Protein 1QDD (pdb70)

Sequence (144 aa):
QEAQTELPQARISCPEGTNAYRSYCYYFNEDRETWVDADLYCQNMNSGNLVSVLTQAEGAFVASLIKESGTDDFNVWIGLHDPKKNRAWHWSSGSLVSYKSWGIGAPSSVNPGYCVSLTSSTGFQKWKDVPCEDKFSFVCKFKN

Radius of gyration: 15.86 Å; Cα contacts (8 Å, |Δi|>4): 269; chains: 1; bounding box: 55×28×42 Å

CATH classification: 3.10.100.10

Organism: Homo sapiens (NCBI:txid9606)

Foldseek 3Di:
DPDPDDDDPPQVDDDPQWDDDDQKIKHWFFWWAFQVVQQVVLCVPQRWGFADQQDLVSLVVVLVRVVVVVDPDFKAFGQWFAVVPPPDIDGPVRDDRNDAAADPCPPPPPDGAGGKIFGVVVSSRHIYGHHRRGIGIGMIMHGD

GO terms:
  GO:0008083 growth factor activity (F, IDA)
  GO:0008284 positive regulation of cell population proliferation (P, TAS)
  GO:0005515 protein binding (F, IPI)
  GO:0140678 molecular function inhibitor activity (F, IDA)
  GO:0070062 extracellular exosome (C, HDA)

InterPro domains:
  IPR001304 C-type lectin-like [PF00059] (54-164)
  IPR001304 C-type lectin-like [PS50041] (43-163)
  IPR001304 C-type lectin-like [SM00034] (36-163)
  IPR016186 C-type lectin-like/link domain superfamily [G3DSA:3.10.100.10] (23-166)
  IPR016187 C-type lectin fold [SSF56436] (27-164)
  IPR018378 C-type lectin, conserved site [PS00615] (137-162)
  IPR050111 C-type lectin and snaclec domain-containing protein [PTHR22803] (31-165)

Secondary structure (DSSP, 8-state):
-----PPPGGGTSPPTT-EEETTEEEEEEEEEE-HHHHHHHHHHTTS-EE----SHHHHHHHHHHHHHTT---SEEEEEEE-TTSSS--EETT--------B-TT-S-SSS--SEEEEEGGGTT-SEEEE-TTS-EEEEEEEE-

B-factor: mean 17.51, std 10.34, range [6.68, 67.88]

Structure (mmCIF, N/CA/C/O backbone):
data_1QDD
#
_entry.id   1QDD
#
_cell.length_a   48.0
_cell.length_b   48.0
_cell.length_c   111.0
_cell.angle_alpha   90.0
_cell.angle_beta   90.0
_cell.angle_gamma   120.0
#
_symmetry.space_group_name_H-M   'P 65'
#
loop_
_entity.id
_entity.type
_entity.pdbx_description
1 polymer LITHOSTATHINE
2 branched 'beta-D-galactopyranose-(1-3)-[N-acetyl-alpha-neuraminic acid-(2-6)]2-acetamido-2-deoxy-alpha-D-glucopyranose'
3 water water
#
loop_
_atom_site.group_PDB
_atom_site.id
_atom_site.type_symbol
_atom_site.label_atom_id
_atom_site.label_alt_id
_atom_site.label_comp_id
_atom_site.label_asym_id
_atom_site.label_entity_id
_atom_site.label_seq_id
_atom_site.pdbx_PDB_ins_code
_atom_site.Cartn_x
_atom_site.Cartn_y
_atom_site.Cartn_z
_atom_site.occupancy
_atom_site.B_iso_or_equiv
_atom_site.auth_seq_id
_atom_site.auth_comp_id
_atom_site.auth_asym_id
_atom_site.auth_atom_id
_atom_site.pdbx_PDB_model_num
ATOM 1 N N . GLN A 1 1 ? 58.855 10.385 39.412 1.00 49.65 1 GLN A N 1
ATOM 2 C CA . GLN A 1 1 ? 59.612 9.111 39.575 1.00 48.97 1 GLN A CA 1
ATOM 3 C C . GLN A 1 1 ? 60.941 9.337 40.283 1.00 49.15 1 GLN A C 1
ATOM 4 O O . GLN A 1 1 ? 61.979 8.776 39.941 1.00 49.83 1 GLN A O 1
ATOM 10 N N . GLU A 1 2 ? 60.873 10.187 41.303 1.00 49.13 2 GLU A N 1
ATOM 11 C CA . GLU A 1 2 ? 62.031 10.557 42.099 1.00 48.17 2 GLU A CA 1
ATOM 12 C C . GLU A 1 2 ? 62.060 9.882 43.461 1.00 46.87 2 GLU A C 1
ATOM 13 O O . GLU A 1 2 ? 62.851 8.942 43.607 1.00 47.86 2 GLU A O 1
ATOM 15 N N . ALA A 1 3 ? 61.260 10.325 44.427 1.00 44.89 3 ALA A N 1
ATOM 16 C CA . ALA A 1 3 ? 61.315 9.670 45.736 1.00 41.54 3 ALA A CA 1
ATOM 17 C C . ALA A 1 3 ? 60.235 8.610 45.898 1.00 38.29 3 ALA A C 1
ATOM 18 O O . ALA A 1 3 ? 59.166 8.881 46.445 1.00 39.21 3 ALA A O 1
ATOM 20 N N . GLN A 1 4 ? 60.550 7.385 45.469 1.00 33.45 4 GLN A N 1
ATOM 21 C CA . GLN A 1 4 ? 59.607 6.272 45.639 1.00 28.47 4 GLN A CA 1
ATOM 22 C C . GLN A 1 4 ? 60.004 5.484 46.881 1.00 24.88 4 GLN A C 1
ATOM 23 O O . GLN A 1 4 ? 60.773 4.520 46.830 1.00 22.75 4 GLN A O 1
ATOM 25 N N . THR A 1 5 ? 59.558 5.948 48.045 1.00 21.20 5 THR A N 1
ATOM 26 C CA . THR A 1 5 ? 59.930 5.350 49.326 1.00 19.72 5 THR A CA 1
ATOM 27 C C . THR A 1 5 ? 58.727 5.153 50.241 1.00 19.94 5 THR A C 1
ATOM 28 O O . THR A 1 5 ? 57.619 5.584 49.891 1.00 20.71 5 THR A O 1
ATOM 32 N N . GLU A 1 6 ? 58.918 4.523 51.392 1.00 20.89 6 GLU A N 1
ATOM 33 C CA . GLU A 1 6 ? 57.837 4.245 52.334 1.00 23.09 6 GLU A CA 1
ATOM 34 C C . GLU A 1 6 ? 57.388 5.468 53.122 1.00 24.87 6 GLU A C 1
ATOM 35 O O . GLU A 1 6 ? 58.153 6.418 53.294 1.00 24.32 6 GLU A O 1
ATOM 41 N N . LEU A 1 7 ? 56.150 5.465 53.607 1.00 27.03 7 LEU A N 1
ATOM 42 C CA . LEU A 1 7 ? 55.596 6.557 54.398 1.00 29.88 7 LEU A CA 1
ATOM 43 C C . LEU A 1 7 ? 56.392 6.753 55.688 1.00 31.38 7 LEU A C 1
ATOM 44 O O . LEU A 1 7 ? 56.717 5.769 56.353 1.00 31.97 7 LEU A O 1
ATOM 49 N N . PRO A 1 8 ? 56.601 7.991 56.104 1.00 33.04 8 PRO A N 1
ATOM 50 C CA . PRO A 1 8 ? 57.210 8.269 57.399 1.00 34.13 8 PRO A CA 1
ATOM 51 C C . PRO A 1 8 ? 56.175 8.123 58.500 1.00 34.99 8 PRO A C 1
ATOM 52 O O . PRO A 1 8 ? 54.968 8.172 58.228 1.00 34.86 8 PRO A O 1
ATOM 56 N N . GLN A 1 9 ? 56.587 8.000 59.752 1.00 35.89 9 GLN A N 1
ATOM 57 C CA . GLN A 1 9 ? 55.697 7.834 60.889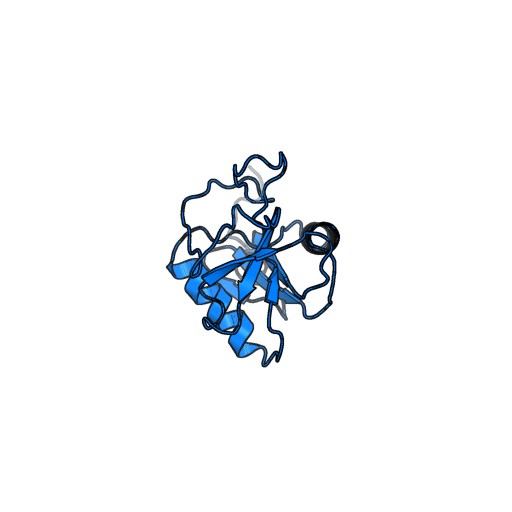 1.00 36.79 9 GLN A CA 1
ATOM 58 C C . GLN A 1 9 ? 54.639 8.908 61.065 1.00 37.65 9 GLN A C 1
ATOM 59 O O . GLN A 1 9 ? 53.566 8.622 61.614 1.00 37.61 9 GLN A O 1
ATOM 61 N N . ALA A 1 10 ? 54.853 10.126 60.587 1.00 38.14 10 ALA A N 1
ATOM 62 C CA . ALA A 1 10 ? 53.898 11.215 60.666 1.00 39.01 10 ALA A CA 1
ATOM 63 C C . ALA A 1 10 ? 52.646 10.998 59.825 1.00 39.57 10 ALA A C 1
ATOM 64 O O . ALA A 1 10 ? 51.626 11.656 60.059 1.00 39.64 10 ALA A O 1
ATOM 66 N N . ARG A 1 11 ? 52.684 10.101 58.850 1.00 39.83 11 ARG A N 1
ATOM 67 C CA . ARG A 1 11 ? 51.552 9.799 57.994 1.00 39.93 11 ARG A CA 1
ATOM 68 C C . ARG A 1 11 ? 50.807 8.541 58.429 1.00 40.14 11 ARG A C 1
ATOM 69 O O . ARG A 1 11 ? 49.825 8.154 57.793 1.00 40.40 11 ARG A O 1
ATOM 71 N N . ILE A 1 12 ? 51.269 7.907 59.502 1.00 39.56 12 ILE A N 1
ATOM 72 C CA . ILE A 1 12 ? 50.636 6.701 60.017 1.00 38.55 12 ILE A CA 1
ATOM 73 C C . ILE A 1 12 ? 50.173 6.880 61.461 1.00 37.34 12 ILE A C 1
ATOM 74 O O . ILE A 1 12 ? 49.317 6.136 61.935 1.00 37.95 12 ILE A O 1
ATOM 76 N N . SER A 1 13 ? 50.769 7.833 62.164 1.00 35.26 13 SER A N 1
ATOM 77 C CA . SER A 1 13 ? 50.426 8.127 63.548 1.00 32.66 13 SER A CA 1
ATOM 78 C C . SER A 1 13 ? 49.760 9.494 63.665 1.00 29.87 13 SER A C 1
ATOM 79 O O . SER A 1 13 ? 50.154 10.431 62.971 1.00 29.92 13 SER A O 1
ATOM 82 N N . CYS A 1 14 ? 48.815 9.633 64.581 1.00 25.22 14 CYS A N 1
ATOM 83 C CA . CYS A 1 14 ? 48.133 10.905 64.804 1.00 22.45 14 CYS A CA 1
ATOM 84 C C . CYS A 1 14 ? 48.865 11.718 65.868 1.00 23.07 14 CYS A C 1
ATOM 85 O O . CYS A 1 14 ? 49.419 11.150 66.815 1.00 22.74 14 CYS A O 1
ATOM 88 N N . PRO A 1 15 ? 48.808 13.039 65.776 1.00 23.28 15 PRO A N 1
ATOM 89 C CA . PRO A 1 15 ? 49.483 13.906 66.731 1.00 23.65 15 PRO A CA 1
ATOM 90 C C . PRO A 1 15 ? 48.947 13.867 68.150 1.00 23.83 15 PRO A C 1
ATOM 91 O O . PRO A 1 15 ? 47.805 13.467 68.397 1.00 22.32 15 PRO A O 1
ATOM 95 N N . GLU A 1 16 ? 49.750 14.325 69.119 1.00 22.42 16 GLU A N 1
ATOM 96 C CA . GLU A 1 16 ? 49.346 14.409 70.516 1.00 22.26 16 GLU A CA 1
ATOM 97 C C . GLU A 1 16 ? 47.987 15.088 70.649 1.00 21.01 16 GLU A C 1
ATOM 98 O O . GLU A 1 16 ? 47.748 16.138 70.061 1.00 21.74 16 GLU A O 1
ATOM 104 N N . GLY A 1 17 ? 47.100 14.499 71.442 1.00 20.15 17 GLY A N 1
ATOM 105 C CA . GLY A 1 17 ? 45.773 15.034 71.666 1.00 19.21 17 GLY A CA 1
ATOM 106 C C . GLY A 1 17 ? 44.720 14.513 70.702 1.00 18.06 17 GLY A C 1
ATOM 107 O O . GLY A 1 17 ? 43.541 14.818 70.841 1.00 19.82 17 GLY A O 1
ATOM 108 N N . THR A 1 18 ? 45.146 13.764 69.684 1.00 16.72 18 THR A N 1
ATOM 109 C CA . THR A 1 18 ? 44.225 13.199 68.692 1.00 15.04 18 THR A CA 1
ATOM 110 C C . THR A 1 18 ? 44.386 11.685 68.664 1.00 15.41 18 THR A C 1
ATOM 111 O O . THR A 1 18 ? 45.405 11.131 69.095 1.00 17.93 18 THR A O 1
ATOM 115 N N . ASN A 1 19 ? 43.339 10.976 68.256 1.00 15.19 19 ASN A N 1
ATOM 116 C CA . ASN A 1 19 ? 43.305 9.519 68.281 1.00 15.55 19 ASN A CA 1
ATOM 117 C C . ASN A 1 19 ? 42.994 8.922 66.915 1.00 14.14 19 ASN A C 1
ATOM 118 O O . ASN A 1 19 ? 42.103 9.389 66.199 1.00 13.07 19 ASN A O 1
ATOM 123 N N . ALA A 1 20 ? 43.682 7.827 66.592 1.00 14.30 20 ALA A N 1
ATOM 124 C CA . ALA A 1 20 ? 43.516 7.141 65.320 1.00 14.45 20 ALA A CA 1
ATOM 125 C C . ALA A 1 20 ? 42.382 6.127 65.291 1.00 14.87 20 ALA A C 1
ATOM 126 O O . ALA A 1 20 ? 42.229 5.342 66.221 1.00 15.27 20 ALA A O 1
ATOM 128 N N . TYR A 1 21 ? 41.680 6.061 64.164 1.00 14.52 21 TYR A N 1
ATOM 129 C CA . TYR A 1 21 ? 40.735 5.005 63.850 1.00 15.28 21 TYR A CA 1
ATOM 130 C C . TYR A 1 21 ? 40.653 4.904 62.326 1.00 15.07 21 TYR A C 1
ATOM 131 O O . TYR A 1 21 ? 40.342 5.866 61.632 1.00 13.45 21 TYR A O 1
ATOM 140 N N . ARG A 1 22 ? 41.054 3.755 61.784 1.00 18.14 22 ARG A N 1
ATOM 141 C CA . ARG A 1 22 ? 40.957 3.474 60.362 1.00 20.80 22 ARG A CA 1
ATOM 142 C C . ARG A 1 22 ? 41.384 4.593 59.430 1.00 20.30 22 ARG A C 1
ATOM 143 O O . ARG A 1 22 ? 40.593 5.100 58.623 1.00 20.51 22 ARG A O 1
ATOM 151 N N . SER A 1 23 ? 42.632 5.013 59.489 1.00 20.33 23 SER A N 1
ATOM 152 C CA . SER A 1 23 ? 43.232 5.991 58.596 1.00 20.18 23 SER A CA 1
ATOM 153 C C . SER A 1 23 ? 42.873 7.447 58.824 1.00 18.16 23 SER A C 1
ATOM 154 O O . SER A 1 23 ? 43.387 8.332 58.131 1.00 18.97 23 SER A O 1
ATOM 157 N N . TYR A 1 24 ? 42.041 7.769 59.814 1.00 14.91 24 TYR A N 1
ATOM 158 C CA . TYR A 1 24 ? 41.683 9.141 60.152 1.00 12.78 24 TYR A CA 1
ATOM 159 C C . TYR A 1 24 ? 42.069 9.407 61.606 1.00 11.59 24 TYR A C 1
ATOM 160 O O . TYR A 1 24 ? 42.294 8.490 62.407 1.00 11.96 24 TYR A O 1
ATOM 169 N N . CYS A 1 25 ? 42.179 10.687 61.952 1.00 10.59 25 CYS A N 1
ATOM 170 C CA . CYS A 1 25 ? 42.468 11.165 63.306 1.00 10.62 25 CYS A CA 1
ATOM 171 C C . CYS A 1 25 ? 41.258 11.955 63.814 1.00 9.70 25 CYS A C 1
ATOM 172 O O . CYS A 1 25 ? 40.607 12.659 63.046 1.00 11.06 25 CYS A O 1
ATOM 175 N N . TYR A 1 26 ? 40.962 11.770 65.100 1.00 9.24 26 TYR A N 1
ATOM 176 C CA . TYR A 1 26 ? 39.779 12.359 65.722 1.00 9.10 26 TYR A CA 1
ATOM 177 C C . TYR A 1 26 ? 40.083 13.060 67.039 1.00 8.85 26 TYR A C 1
ATOM 178 O O . TYR A 1 26 ? 40.980 12.594 67.759 1.00 10.34 26 TYR A O 1
ATOM 187 N N . TYR A 1 27 ? 39.312 14.077 67.409 1.00 9.12 27 TYR A N 1
ATOM 188 C CA . TYR A 1 27 ? 39.478 14.677 68.734 1.00 9.13 27 TYR A CA 1
ATOM 189 C C . TYR A 1 27 ? 38.193 15.367 69.173 1.00 9.24 27 TYR A C 1
ATOM 190 O O . TYR A 1 27 ? 37.412 15.867 68.366 1.00 9.67 27 TYR A O 1
ATOM 199 N N . PHE A 1 28 ? 37.967 15.398 70.484 1.00 8.72 28 PHE A N 1
ATOM 200 C CA . PHE A 1 28 ? 36.852 16.061 71.138 1.00 9.00 28 PHE A CA 1
ATOM 201 C C . PHE A 1 28 ? 37.314 17.429 71.648 1.00 9.02 28 PHE A C 1
ATOM 202 O O . PHE A 1 28 ? 38.375 17.523 72.303 1.00 11.93 28 PHE A O 1
ATOM 210 N N . ASN A 1 29 ? 36.648 18.507 71.320 1.00 8.16 29 ASN A N 1
ATOM 211 C CA . ASN A 1 29 ? 36.949 19.871 71.760 1.00 8.29 29 ASN A CA 1
ATOM 212 C C . ASN A 1 29 ? 35.810 20.356 72.655 1.00 8.64 29 ASN A C 1
ATOM 213 O O . ASN A 1 29 ? 34.658 20.438 72.205 1.00 9.29 29 ASN A O 1
ATOM 218 N N . GLU A 1 30 ? 36.092 20.690 73.915 1.00 9.33 30 GLU A N 1
ATOM 219 C CA . GLU A 1 30 ? 35.084 21.133 74.876 1.00 11.62 30 GLU A CA 1
ATOM 220 C C . GLU A 1 30 ? 34.673 22.580 74.751 1.00 12.71 30 GLU A C 1
ATOM 221 O O . GLU A 1 30 ? 33.801 23.065 75.515 1.00 16.02 30 GLU A O 1
ATOM 227 N N . ASP A 1 31 ? 35.122 23.326 73.771 1.00 12.85 31 ASP A N 1
ATOM 228 C CA . ASP A 1 31 ? 34.684 24.680 73.472 1.00 13.62 31 ASP A CA 1
ATOM 229 C C . ASP A 1 31 ? 33.246 24.693 72.965 1.00 14.69 31 ASP A C 1
ATOM 230 O O . ASP A 1 31 ? 32.929 23.895 72.063 1.00 16.82 31 ASP A O 1
ATOM 235 N N . ARG A 1 32 ? 32.425 25.606 73.445 1.00 13.03 32 ARG A N 1
ATOM 236 C CA . ARG A 1 32 ? 31.023 25.712 73.044 1.00 13.81 32 ARG A CA 1
ATOM 237 C C . ARG A 1 32 ? 30.860 26.725 71.935 1.00 12.93 32 ARG A C 1
ATOM 238 O O . ARG A 1 32 ? 31.118 27.922 72.084 1.00 14.05 32 ARG A O 1
ATOM 246 N N . GLU A 1 33 ? 30.553 26.246 70.733 1.00 10.74 33 GLU A N 1
ATOM 247 C CA . GLU A 1 33 ? 30.440 27.023 69.517 1.00 10.32 33 GLU A CA 1
ATOM 248 C C . GLU A 1 33 ? 29.168 26.643 68.750 1.00 10.12 33 GLU A C 1
ATOM 249 O O . GLU A 1 33 ? 28.655 25.535 68.949 1.00 10.36 33 GLU A O 1
ATOM 255 N N . THR A 1 34 ? 28.693 27.535 67.894 1.00 9.73 34 THR A N 1
ATOM 256 C CA . THR A 1 34 ? 27.595 27.188 66.997 1.00 10.27 34 THR A CA 1
ATOM 257 C C . THR A 1 34 ? 28.029 26.085 66.027 1.00 9.99 34 THR A C 1
ATOM 258 O O . THR A 1 34 ? 29.230 25.870 65.833 1.00 9.86 34 THR A O 1
ATOM 262 N N . TRP A 1 35 ? 27.081 25.422 65.364 1.00 9.35 35 TRP A N 1
ATOM 263 C CA . TRP A 1 35 ? 27.435 24.345 64.442 1.00 9.71 35 TRP A CA 1
ATOM 264 C C . TRP A 1 35 ? 28.375 24.811 63.339 1.00 9.54 35 TRP A C 1
ATOM 265 O O . TRP A 1 35 ? 29.399 24.175 63.061 1.00 9.24 35 TRP A O 1
ATOM 276 N N . VAL A 1 36 ? 28.072 25.963 6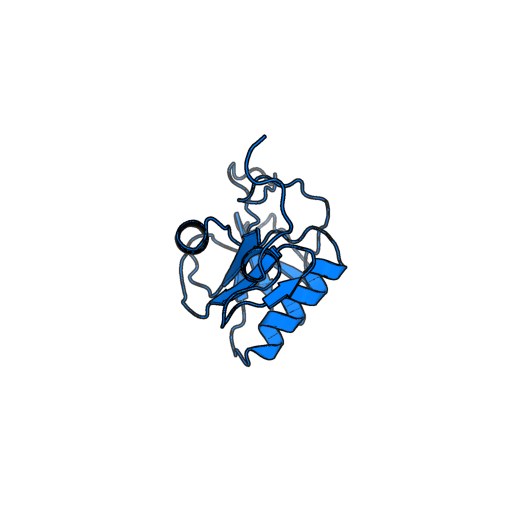2.718 1.00 9.84 36 VAL A N 1
ATOM 277 C CA . VAL A 1 36 ? 28.925 26.495 61.650 1.00 11.56 36 VAL A CA 1
ATOM 278 C C . VAL A 1 36 ? 30.326 26.833 62.135 1.00 10.89 36 VAL A C 1
ATOM 279 O O . VAL A 1 36 ? 31.328 26.550 61.477 1.00 11.63 36 VAL A O 1
ATOM 283 N N . ASP A 1 37 ? 30.435 27.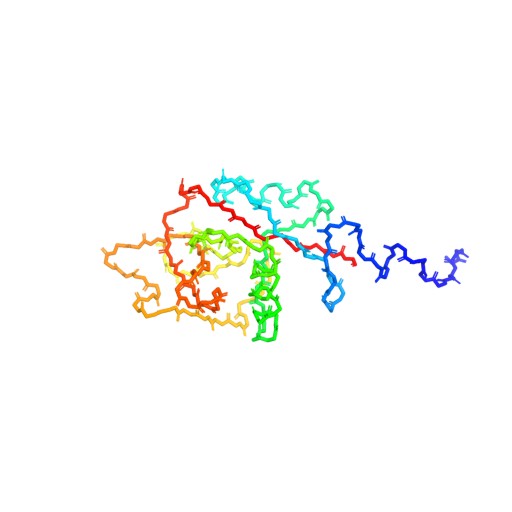475 63.294 1.00 10.27 37 ASP A N 1
ATOM 284 C CA . ASP A 1 37 ? 31.719 27.866 63.863 1.00 10.98 37 ASP A CA 1
ATOM 285 C C . ASP A 1 37 ? 32.545 26.654 64.288 1.00 10.27 37 ASP A C 1
ATOM 286 O O . ASP A 1 37 ? 33.773 26.664 64.136 1.00 11.05 37 ASP A O 1
ATOM 291 N N . ALA A 1 38 ? 31.906 25.582 64.749 1.00 10.11 38 ALA A N 1
ATOM 292 C CA . ALA A 1 38 ? 32.581 24.330 65.083 1.00 9.70 38 ALA A CA 1
ATOM 293 C C . ALA A 1 38 ? 33.141 23.693 63.812 1.00 9.02 38 ALA A C 1
ATOM 294 O O . ALA A 1 38 ? 34.309 23.281 63.800 1.00 9.75 38 ALA A O 1
ATOM 296 N N . ASP A 1 39 ? 32.353 23.628 62.739 1.00 9.12 39 ASP A N 1
ATOM 297 C CA . ASP A 1 39 ? 32.865 23.056 61.492 1.00 9.37 39 ASP A CA 1
ATOM 298 C C . ASP A 1 39 ? 34.033 23.872 60.940 1.00 9.91 39 ASP A C 1
ATOM 299 O O . ASP A 1 39 ? 35.003 23.280 60.450 1.00 10.25 39 ASP A O 1
ATOM 304 N N . LEU A 1 40 ? 33.992 25.189 61.055 1.00 10.35 40 LEU A N 1
ATOM 305 C CA . LEU A 1 40 ? 35.116 26.032 60.627 1.00 11.34 40 LEU A CA 1
ATOM 306 C C . LEU A 1 40 ? 36.361 25.763 61.442 1.00 11.14 40 LEU A C 1
ATOM 307 O O . LEU A 1 40 ? 37.470 25.704 60.885 1.00 12.15 40 LEU A O 1
ATOM 312 N N . TYR A 1 41 ? 36.264 25.534 62.757 1.00 10.75 41 TYR A N 1
ATOM 313 C CA . TYR A 1 41 ? 37.417 25.187 63.572 1.00 10.72 41 TYR A CA 1
ATOM 314 C C . TYR A 1 41 ? 38.038 23.906 63.033 1.00 9.98 41 TYR A C 1
ATOM 315 O O . TYR A 1 41 ? 39.259 23.777 62.839 1.00 10.67 41 TYR A O 1
ATOM 324 N N . CYS A 1 42 ? 37.196 22.887 62.778 1.00 8.97 42 CYS A N 1
ATOM 325 C CA . CYS A 1 42 ? 37.707 21.627 62.263 1.00 9.45 42 CYS A CA 1
ATOM 326 C C . CYS A 1 42 ? 38.408 21.781 60.917 1.00 10.06 42 CYS A C 1
ATOM 327 O O . CYS A 1 42 ? 39.411 21.096 60.661 1.00 11.32 42 CYS A O 1
ATOM 330 N N . GLN A 1 43 ? 37.904 22.650 60.048 1.00 10.73 43 GLN A N 1
ATOM 331 C CA . GLN A 1 43 ? 38.514 22.892 58.742 1.00 12.25 43 GLN A CA 1
ATOM 332 C C . GLN A 1 43 ? 39.876 23.554 58.901 1.00 13.89 43 GLN A C 1
ATOM 333 O O . GLN A 1 43 ? 40.813 23.283 58.141 1.00 15.22 43 GLN A O 1
ATOM 339 N N . ASN A 1 44 ? 39.988 24.476 59.851 1.00 14.50 44 ASN A N 1
ATOM 340 C CA . ASN A 1 44 ? 41.225 25.230 60.058 1.00 16.59 44 ASN A CA 1
ATOM 341 C C . ASN A 1 44 ? 42.352 24.373 60.591 1.00 17.34 44 ASN A C 1
ATOM 342 O O . ASN A 1 44 ? 43.530 24.705 60.344 1.00 17.73 44 ASN A O 1
ATOM 347 N N . MET A 1 45 ? 42.102 23.284 61.315 1.00 18.39 45 MET A N 1
ATOM 348 C CA . MET A 1 45 ? 43.149 22.419 61.836 1.00 19.14 45 MET A CA 1
ATOM 349 C C . MET A 1 45 ? 43.298 21.134 61.047 1.00 19.42 45 MET A C 1
ATOM 350 O O . MET A 1 45 ? 42.620 20.116 61.222 1.00 20.24 45 MET A O 1
ATOM 355 N N . ASN A 1 46 ? 44.319 21.083 60.184 1.00 20.08 46 ASN A N 1
ATOM 356 C CA . ASN A 1 46 ? 44.660 19.931 59.374 1.00 21.00 46 ASN A CA 1
ATOM 357 C C . ASN A 1 46 ? 43.536 19.563 58.412 1.00 19.32 46 ASN A C 1
ATOM 358 O O . ASN A 1 46 ? 43.325 18.398 58.100 1.00 20.03 46 ASN A O 1
ATOM 363 N N . SER A 1 47 ? 42.814 20.569 57.929 1.00 19.19 47 SER A N 1
ATOM 364 C CA . SER A 1 47 ? 41.797 20.433 56.907 1.00 18.69 47 SER A CA 1
ATOM 365 C C . SER A 1 47 ? 40.845 19.278 57.136 1.00 17.27 47 SER A C 1
ATOM 366 O O . SER A 1 47 ? 40.596 18.419 56.286 1.00 19.00 47 SER A O 1
ATOM 369 N N . GLY A 1 48 ? 40.178 19.321 58.294 1.00 15.06 48 GLY A N 1
ATOM 370 C CA . GLY A 1 48 ? 39.148 18.345 58.643 1.00 14.05 48 GLY A CA 1
ATOM 371 C C . GLY A 1 48 ? 37.758 18.935 58.512 1.00 11.97 48 GLY A C 1
ATOM 372 O O . GLY A 1 48 ? 37.497 19.913 57.814 1.00 12.16 48 GLY A O 1
ATOM 373 N N . ASN A 1 49 ? 36.779 18.312 59.167 1.00 10.68 49 ASN A N 1
ATOM 374 C CA . ASN A 1 49 ? 35.388 18.709 59.225 1.00 9.78 49 ASN A CA 1
ATOM 375 C C . ASN A 1 49 ? 34.806 18.150 60.536 1.00 8.33 49 ASN A C 1
ATOM 376 O O . ASN A 1 49 ? 35.428 17.283 61.147 1.00 8.66 49 ASN A O 1
ATOM 385 N N . LEU A 1 50 ? 33.641 18.625 60.933 1.00 8.83 50 LEU A N 1
ATOM 386 C CA . LEU A 1 50 ? 32.931 17.982 62.026 1.00 8.00 50 LEU A CA 1
ATOM 387 C C . LEU A 1 50 ? 32.817 16.505 61.635 1.00 8.29 50 LEU A C 1
ATOM 388 O O . LEU A 1 50 ? 32.680 16.154 60.445 1.00 9.51 50 LEU A O 1
ATOM 393 N N . VAL A 1 51 ? 32.830 15.611 62.604 1.00 7.01 51 VAL A N 1
ATOM 394 C CA . VAL A 1 51 ? 32.852 14.182 62.322 1.00 8.04 51 VAL A CA 1
ATOM 395 C C . VAL A 1 51 ? 31.661 13.729 61.496 1.00 7.83 51 VAL A C 1
ATOM 396 O O . VAL A 1 51 ? 30.519 14.105 61.749 1.00 8.75 51 VAL A O 1
ATOM 400 N N . SER A 1 52 ? 31.933 12.830 60.548 1.00 8.10 52 SER A N 1
ATOM 401 C CA . SER A 1 52 ? 30.936 12.096 59.784 1.00 8.39 52 SER A CA 1
ATOM 402 C C . SER A 1 52 ? 30.941 10.653 60.302 1.00 9.15 52 SER A C 1
ATOM 403 O O . SER A 1 52 ? 32.022 10.066 60.417 1.00 11.95 52 SER A O 1
ATOM 407 N N . VAL A 1 53 ? 29.809 10.124 60.703 1.00 8.82 53 VAL A N 1
ATOM 408 C CA . VAL A 1 53 ? 29.681 8.778 61.285 1.00 9.11 53 VAL A CA 1
ATOM 409 C C . VAL A 1 53 ? 29.079 7.869 60.215 1.00 8.53 53 VAL A C 1
ATOM 410 O O . VAL A 1 53 ? 27.883 7.972 59.934 1.00 9.14 53 VAL A O 1
ATOM 414 N N . LEU A 1 54 ? 29.938 7.051 59.615 1.00 8.86 54 LEU A N 1
ATOM 415 C CA . LEU A 1 54 ? 29.536 6.284 58.441 1.00 8.36 54 LEU A CA 1
ATOM 416 C C . LEU A 1 54 ? 29.274 4.828 58.656 1.00 9.10 54 LEU A C 1
ATOM 417 O O . LEU A 1 54 ? 28.746 4.172 57.735 1.00 9.68 54 LEU A O 1
ATOM 422 N N . THR A 1 55 ? 29.571 4.269 59.812 1.00 8.75 55 THR A N 1
ATOM 423 C CA . THR A 1 55 ? 29.317 2.873 60.152 1.00 9.38 55 THR A CA 1
ATOM 424 C C . THR A 1 55 ? 28.961 2.799 61.640 1.00 8.99 55 THR A C 1
ATOM 425 O O . THR A 1 55 ? 29.325 3.728 62.405 1.00 9.40 55 THR A O 1
ATOM 429 N N . GLN A 1 56 ? 28.377 1.706 62.080 1.00 8.54 56 GLN A N 1
ATOM 430 C CA . GLN A 1 56 ? 28.092 1.489 63.495 1.00 9.93 56 GLN A CA 1
ATOM 431 C C . GLN A 1 56 ? 29.387 1.466 64.292 1.00 9.64 56 GLN A C 1
ATOM 432 O O . GLN A 1 56 ? 29.448 2.037 65.403 1.00 10.21 56 GLN A O 1
ATOM 438 N N . ALA A 1 57 ? 30.436 0.835 63.787 1.00 9.32 57 ALA A N 1
ATOM 43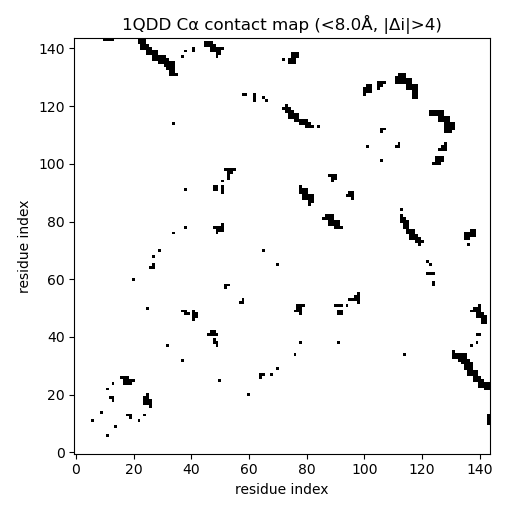9 C CA . ALA A 1 57 ? 31.719 0.769 64.480 1.00 9.74 57 ALA A CA 1
ATOM 440 C C . ALA A 1 57 ? 32.369 2.135 64.653 1.00 8.85 57 ALA A C 1
ATOM 441 O O . ALA A 1 57 ? 32.942 2.414 65.728 1.00 9.73 57 ALA A O 1
ATOM 443 N N . GLU A 1 58 ? 32.245 3.026 63.685 1.00 8.23 58 GLU A N 1
ATOM 444 C CA . GLU A 1 58 ? 32.737 4.398 63.822 1.00 8.16 58 GLU A CA 1
ATOM 445 C C . GLU A 1 58 ? 31.931 5.140 64.884 1.00 8.02 58 GLU A C 1
ATOM 446 O O . GLU A 1 58 ? 32.528 5.867 65.716 1.00 8.98 58 GLU A O 1
ATOM 452 N N . GLY A 1 59 ? 30.622 4.953 64.949 1.00 8.86 59 GLY A N 1
ATOM 453 C CA . GLY A 1 59 ? 29.798 5.550 65.993 1.00 9.49 59 GLY A CA 1
ATOM 454 C C . GLY A 1 59 ? 30.229 5.091 67.374 1.00 9.79 59 GLY A C 1
ATOM 455 O O . GLY A 1 59 ? 30.273 5.894 68.326 1.00 9.82 59 GLY A O 1
ATOM 456 N N . ALA A 1 60 ? 30.560 3.820 67.546 1.00 9.53 60 ALA A N 1
ATOM 457 C CA . ALA A 1 60 ? 31.014 3.271 68.819 1.00 9.85 60 ALA A CA 1
ATOM 458 C C . ALA A 1 60 ? 32.355 3.864 69.201 1.00 9.60 60 ALA A C 1
ATOM 459 O O . ALA A 1 60 ? 32.579 4.191 70.389 1.00 10.72 60 ALA A O 1
ATOM 461 N N . PHE A 1 61 ? 33.279 4.037 68.282 1.00 9.42 61 PHE A N 1
ATOM 462 C CA . PHE A 1 61 ? 34.562 4.669 68.527 1.00 9.98 61 PHE A CA 1
ATOM 463 C C . PHE A 1 61 ? 34.369 6.101 69.011 1.00 9.36 61 PHE A C 1
ATOM 464 O O . PHE A 1 61 ? 34.981 6.527 70.012 1.00 9.80 61 PHE A O 1
ATOM 472 N N . VAL A 1 62 ? 33.561 6.889 68.314 1.00 7.93 62 VAL A N 1
ATOM 473 C CA . VAL A 1 62 ? 33.315 8.286 68.687 1.00 8.35 62 VAL A CA 1
ATOM 474 C C . VAL A 1 62 ? 32.672 8.397 70.063 1.00 8.58 62 VAL A C 1
ATOM 475 O O . VAL A 1 62 ? 33.096 9.226 70.908 1.00 9.06 62 VAL A O 1
ATOM 479 N N . ALA A 1 63 ? 31.714 7.549 70.393 1.00 8.37 63 ALA A N 1
ATOM 480 C CA . ALA A 1 63 ? 31.093 7.541 71.721 1.00 8.54 63 ALA A CA 1
ATOM 481 C C . ALA A 1 63 ? 32.130 7.267 72.802 1.00 10.01 63 ALA A C 1
ATOM 482 O O . ALA A 1 63 ? 32.140 7.922 73.869 1.00 10.34 63 ALA A O 1
ATOM 484 N N . SER A 1 64 ? 33.025 6.319 72.585 1.00 9.80 64 SER A N 1
ATOM 485 C CA . SER A 1 64 ? 34.067 5.963 73.543 1.00 11.65 64 SER A CA 1
ATOM 486 C C . SER A 1 64 ? 35.036 7.111 73.749 1.00 11.35 64 SER A C 1
ATOM 487 O O . SER A 1 64 ? 35.462 7.404 74.886 1.00 12.21 64 SER A O 1
ATOM 490 N N . LEU A 1 65 ? 35.416 7.814 72.695 1.00 9.87 65 LEU A N 1
ATOM 491 C CA . LEU A 1 65 ? 36.292 8.966 72.741 1.00 10.56 65 LEU A CA 1
ATOM 492 C C . LEU A 1 65 ? 35.715 10.072 73.600 1.00 9.80 65 LEU A C 1
ATOM 493 O O . LEU A 1 65 ? 36.404 10.689 74.432 1.00 10.74 65 LEU A O 1
ATOM 498 N N . ILE A 1 66 ? 34.434 10.363 73.457 1.00 8.69 66 ILE A N 1
ATOM 499 C CA . ILE A 1 66 ? 33.760 11.387 74.259 1.00 9.13 66 ILE A CA 1
ATOM 500 C C . ILE A 1 66 ? 33.726 10.944 75.714 1.00 9.59 66 ILE A C 1
ATOM 501 O O . ILE A 1 66 ? 34.044 11.734 76.628 1.00 10.02 66 ILE A O 1
ATOM 506 N N . LYS A 1 67 ? 33.327 9.718 76.010 1.00 10.80 67 LYS A N 1
ATOM 507 C CA . LYS A 1 67 ? 33.268 9.212 77.381 1.00 12.95 67 LYS A CA 1
ATOM 508 C C . LYS A 1 67 ? 34.631 9.253 78.050 1.00 13.22 67 LYS A C 1
ATOM 509 O O . LYS A 1 67 ? 34.738 9.675 79.221 1.00 14.19 67 LYS A O 1
ATOM 515 N N . GLU A 1 68 ? 35.698 8.891 77.369 1.00 12.64 68 GLU A N 1
ATOM 516 C CA . GLU A 1 68 ? 37.049 8.884 77.907 1.00 14.30 68 GLU A CA 1
ATOM 517 C C . GLU A 1 68 ? 37.589 10.255 78.261 1.00 12.06 68 GLU A C 1
ATOM 518 O O . GLU A 1 68 ? 38.499 10.388 79.105 1.00 13.47 68 GLU A O 1
ATOM 524 N N . SER A 1 69 ? 37.030 11.329 77.712 1.00 9.79 69 SER A N 1
ATOM 525 C CA . SER A 1 69 ? 37.411 12.684 78.046 1.00 9.56 69 SER A CA 1
ATOM 526 C C . SER A 1 69 ? 36.994 13.068 79.463 1.00 9.77 69 SER A C 1
ATOM 527 O O . SER A 1 69 ? 37.539 14.057 79.981 1.00 10.62 69 SER A O 1
ATOM 530 N N . GLY A 1 70 ? 36.002 12.415 80.049 1.00 9.76 70 GLY A N 1
ATOM 531 C CA . GLY A 1 70 ? 35.482 12.810 81.344 1.00 10.65 70 GLY A CA 1
ATOM 532 C C . GLY A 1 70 ? 34.501 13.951 81.294 1.00 11.29 70 GLY A C 1
ATOM 533 O O . GLY A 1 70 ? 34.090 14.424 82.367 1.00 12.33 70 GLY A O 1
ATOM 534 N N . THR A 1 71 ? 34.068 14.435 80.129 1.00 9.32 71 THR A N 1
ATOM 535 C CA . THR A 1 71 ? 33.140 15.551 80.037 1.00 8.65 71 THR A CA 1
ATOM 536 C C . THR A 1 71 ? 31.822 15.315 80.773 1.00 8.96 71 THR A C 1
ATOM 537 O O . THR A 1 71 ? 31.312 14.199 80.793 1.00 10.50 71 THR A O 1
ATOM 541 N N . ASP A 1 72 ? 31.248 16.399 81.289 1.00 9.17 72 ASP A N 1
ATOM 542 C CA . ASP A 1 72 ? 29.906 16.433 81.840 1.00 10.14 72 ASP A CA 1
ATOM 543 C C . ASP A 1 72 ? 28.884 16.997 80.854 1.00 10.49 72 ASP A C 1
ATOM 544 O O . ASP A 1 72 ? 27.704 17.171 81.193 1.00 11.49 72 ASP A O 1
ATOM 549 N N . ASP A 1 73 ? 29.274 17.238 79.601 1.00 9.21 73 ASP A N 1
ATOM 550 C CA . ASP A 1 73 ? 28.371 17.783 78.594 1.00 9.43 73 ASP A CA 1
ATOM 551 C C . ASP A 1 73 ? 27.208 16.868 78.226 1.00 9.21 73 ASP A C 1
ATOM 552 O O . ASP A 1 73 ? 27.340 15.653 78.250 1.00 11.09 73 ASP A O 1
ATOM 557 N N . PHE A 1 74 ? 26.075 17.471 77.877 1.00 9.89 74 PHE A N 1
ATOM 558 C CA . PHE A 1 74 ? 24.882 16.730 77.486 1.00 9.40 74 PHE A CA 1
ATOM 559 C C . PHE A 1 74 ? 24.759 16.543 75.976 1.00 8.83 74 PHE A C 1
ATOM 560 O O . PHE A 1 74 ? 24.098 15.585 75.571 1.00 10.11 74 PHE A O 1
ATOM 568 N N . ASN A 1 75 ? 25.250 17.479 75.189 1.00 9.00 75 ASN A N 1
ATOM 569 C CA . ASN A 1 75 ? 25.105 17.485 73.733 1.00 9.04 75 ASN A CA 1
ATOM 570 C C . ASN A 1 75 ? 26.430 17.784 73.052 1.00 8.56 75 ASN A C 1
ATOM 571 O O . ASN A 1 75 ? 27.167 18.663 73.493 1.00 10.20 75 ASN A O 1
ATOM 576 N N . VAL A 1 76 ? 26.783 17.014 72.023 1.00 7.31 76 VAL A N 1
ATOM 577 C CA . VAL A 1 76 ? 28.036 17.171 71.287 1.00 7.66 76 VAL A CA 1
ATOM 578 C C . VAL A 1 76 ? 27.744 17.231 69.786 1.00 6.97 76 VAL A C 1
ATOM 579 O O . VAL A 1 76 ? 27.092 16.310 69.265 1.00 7.71 76 VAL A O 1
ATOM 583 N N . TRP A 1 77 ? 28.221 18.226 69.070 1.00 6.71 77 TRP A N 1
ATOM 584 C CA . TRP A 1 77 ? 27.949 18.310 67.627 1.00 6.68 77 TRP A CA 1
ATOM 585 C C . TRP A 1 77 ? 28.659 17.253 66.774 1.00 7.02 77 TRP A C 1
ATOM 586 O O . TRP A 1 77 ? 29.817 16.896 66.999 1.00 8.18 77 TRP A O 1
ATOM 597 N N . ILE A 1 78 ? 27.924 16.801 65.755 1.00 7.18 78 ILE A N 1
ATOM 598 C CA . ILE A 1 78 ? 28.439 15.980 64.659 1.00 7.13 78 ILE A CA 1
ATOM 599 C C . ILE A 1 78 ? 28.115 16.738 63.362 1.00 7.10 78 ILE A C 1
ATOM 600 O O . ILE A 1 78 ? 27.374 17.717 63.367 1.00 7.75 78 ILE A O 1
ATOM 605 N N . GLY A 1 79 ? 28.675 16.292 62.231 1.00 7.27 79 GLY A N 1
ATOM 606 C CA . GLY A 1 79 ? 28.550 17.008 60.975 1.00 7.48 79 GLY A CA 1
ATOM 607 C C . GLY A 1 79 ? 27.293 16.929 60.146 1.00 7.05 79 GLY A C 1
ATOM 608 O O . GLY A 1 79 ? 27.360 17.312 58.956 1.00 8.52 79 GLY A O 1
ATOM 609 N N . LEU A 1 80 ? 26.191 16.430 60.654 1.00 6.99 80 LEU A N 1
ATOM 610 C CA . LEU A 1 80 ? 24.965 16.242 59.883 1.00 7.03 80 LEU A CA 1
ATOM 611 C C . LEU A 1 80 ? 24.055 17.447 60.000 1.00 7.49 80 LEU A C 1
ATOM 612 O O . LEU A 1 80 ? 23.864 17.981 61.109 1.00 8.66 80 LEU A O 1
ATOM 617 N N . HIS A 1 81 ? 23.499 17.918 58.885 1.00 8.13 81 HIS A N 1
ATOM 618 C CA . HIS A 1 81 ? 22.605 19.077 58.890 1.00 7.97 81 HIS A CA 1
ATOM 619 C C . HIS A 1 81 ? 21.629 18.994 57.727 1.00 9.16 81 HIS A C 1
ATOM 620 O O . HIS A 1 81 ? 21.807 18.184 56.805 1.00 9.42 81 HIS A O 1
ATOM 627 N N . ASP A 1 82 ? 20.586 19.800 57.765 1.00 9.34 82 ASP A N 1
ATOM 628 C CA . ASP A 1 82 ? 19.501 19.869 56.769 1.00 10.38 82 ASP A CA 1
ATOM 629 C C . ASP A 1 82 ? 19.565 21.259 56.153 1.00 12.14 82 ASP A C 1
ATOM 630 O O . ASP A 1 82 ? 18.866 22.175 56.610 1.00 12.16 82 ASP A O 1
ATOM 635 N N . PRO A 1 83 ? 20.420 21.467 55.154 1.00 12.74 83 PRO A N 1
ATOM 636 C CA . PRO A 1 83 ? 20.666 22.789 54.620 1.00 14.83 83 PRO A CA 1
ATOM 637 C C . PRO A 1 83 ? 19.519 23.490 53.923 1.00 15.70 83 PRO A C 1
ATOM 638 O O . PRO A 1 83 ? 19.498 24.734 54.000 1.00 17.90 83 PRO A O 1
ATOM 642 N N . LYS A 1 84 ? 18.589 22.762 53.331 1.00 14.44 84 LYS A N 1
ATOM 643 C CA . LYS A 1 84 ? 17.464 23.389 52.627 1.00 15.06 84 LYS A CA 1
ATOM 644 C C . LYS A 1 84 ? 16.192 23.367 53.444 1.00 16.52 84 LYS A C 1
ATOM 645 O O . LYS A 1 84 ? 15.101 23.708 52.964 1.00 17.67 84 LYS A O 1
ATOM 651 N N . LYS A 1 85 ? 16.263 22.935 54.697 1.00 16.25 85 LYS A N 1
ATOM 652 C CA . LYS A 1 85 ? 15.149 22.854 55.627 1.00 17.05 85 LYS A CA 1
ATOM 653 C C . LYS A 1 85 ? 13.983 22.024 55.121 1.00 17.27 85 LYS A C 1
ATOM 654 O O . LYS A 1 85 ? 12.806 22.267 55.419 1.00 18.63 85 LYS A O 1
ATOM 660 N N . ASN A 1 86 ? 14.294 20.962 54.385 1.00 16.15 86 ASN A N 1
ATOM 661 C CA . ASN A 1 86 ? 13.302 20.088 53.782 1.00 16.05 86 ASN A CA 1
ATOM 662 C C . ASN A 1 86 ? 13.459 18.635 54.180 1.00 15.68 86 ASN A C 1
ATOM 663 O O . ASN A 1 86 ? 13.010 17.671 53.568 1.00 17.64 86 ASN A O 1
ATOM 668 N N . ARG A 1 87 ? 14.216 18.440 55.271 1.00 15.68 87 ARG A N 1
ATOM 669 C CA . ARG A 1 87 ? 14.460 17.128 55.838 1.00 17.18 87 ARG A CA 1
ATOM 670 C C . ARG A 1 87 ? 15.228 16.208 54.912 1.00 16.54 87 ARG A C 1
ATOM 671 O O . ARG A 1 87 ? 15.032 15.000 54.825 1.00 18.55 87 ARG A O 1
ATOM 679 N N . ALA A 1 88 ? 16.220 16.775 54.223 1.00 14.51 88 ALA A N 1
ATOM 680 C CA . ALA A 1 88 ? 17.180 16.056 53.403 1.00 13.74 88 ALA A CA 1
ATOM 681 C C . ALA A 1 88 ? 18.580 16.271 54.006 1.00 12.48 88 ALA A C 1
ATOM 682 O O . ALA A 1 88 ? 19.125 17.376 53.937 1.00 13.74 88 ALA A O 1
ATOM 684 N N . TRP A 1 89 ? 19.118 15.242 54.653 1.00 11.08 89 TRP A N 1
ATOM 685 C CA . TRP A 1 89 ? 20.308 15.365 55.483 1.00 10.00 89 TRP A CA 1
ATOM 686 C C . TRP A 1 89 ? 21.601 15.164 54.737 1.00 9.46 89 TRP A C 1
ATOM 687 O O . TRP A 1 89 ? 21.724 14.313 53.842 1.00 11.48 89 TRP A O 1
ATOM 698 N N . HIS A 1 90 ? 22.623 15.961 55.038 1.00 9.19 90 HIS A N 1
ATOM 699 C CA . HIS A 1 90 ? 23.929 15.864 54.430 1.00 9.66 90 HIS A CA 1
ATOM 700 C C . HIS A 1 90 ? 25.050 16.001 55.459 1.00 8.76 90 HIS A C 1
ATOM 701 O O . HIS A 1 90 ? 24.916 16.727 56.454 1.00 9.59 90 HIS A O 1
ATOM 708 N N . TRP A 1 91 ? 26.174 15.350 55.230 1.00 8.48 91 TRP A N 1
ATOM 709 C CA . TRP A 1 91 ? 27.378 15.485 56.045 1.00 8.06 91 TRP A CA 1
ATOM 710 C C . TRP A 1 91 ? 28.158 16.684 55.518 1.00 8.84 91 TRP A C 1
ATOM 711 O O . TRP A 1 91 ? 28.314 16.854 54.291 1.00 10.25 91 TRP A O 1
ATOM 722 N N . SER A 1 92 ? 28.724 17.524 56.376 1.00 9.19 92 SER A N 1
ATOM 723 C CA . SER A 1 92 ? 29.513 18.683 55.959 1.00 9.68 92 SER A CA 1
ATOM 724 C C . SER A 1 92 ? 30.722 18.259 55.147 1.00 10.27 92 SER A C 1
ATOM 725 O O . SER A 1 92 ? 31.178 19.051 54.289 1.00 12.71 92 SER A O 1
ATOM 728 N N . SER A 1 93 ? 31.288 17.083 55.337 1.00 10.16 93 SER A N 1
ATOM 729 C CA . SER A 1 93 ? 32.417 16.606 54.556 1.00 11.74 93 SER A CA 1
ATOM 730 C C . SER A 1 93 ? 32.042 16.179 53.142 1.00 12.37 93 SER A C 1
ATOM 731 O O . SER A 1 93 ? 32.959 15.934 52.335 1.00 14.53 93 SER A O 1
ATOM 734 N N . GLY A 1 94 ? 30.769 15.983 52.833 1.00 11.55 94 GLY A N 1
ATOM 735 C CA . GLY A 1 94 ? 30.362 15.536 51.505 1.00 12.30 94 GLY A CA 1
ATOM 736 C C . GLY A 1 94 ? 30.162 14.039 51.400 1.00 12.84 94 GLY A C 1
ATOM 737 O O . GLY A 1 94 ? 29.754 13.541 50.336 1.00 14.69 94 GLY A O 1
ATOM 738 N N . SER A 1 95 ? 30.490 13.253 52.411 1.00 12.34 95 SER A N 1
ATOM 739 C CA . SER A 1 95 ? 30.298 11.812 52.399 1.00 12.03 95 SER A CA 1
ATOM 740 C C . SER A 1 95 ? 28.823 11.434 52.323 1.00 12.28 95 SER A C 1
ATOM 741 O O . SER A 1 95 ? 27.959 12.168 52.779 1.00 13.17 95 SER A O 1
ATOM 746 N N . LEU A 1 96 ? 28.552 10.253 51.789 1.00 12.43 96 LEU A N 1
ATOM 747 C CA . LEU A 1 96 ? 27.185 9.739 51.688 1.00 12.62 96 LEU A CA 1
ATOM 748 C C . LEU A 1 96 ? 26.614 9.377 53.047 1.00 11.83 96 LEU A C 1
ATOM 749 O O . LEU A 1 96 ? 27.374 9.044 53.983 1.00 13.18 96 LEU A O 1
ATOM 754 N N . VAL A 1 97 ? 25.306 9.355 53.224 1.00 11.72 97 VAL A N 1
ATOM 755 C CA . VAL A 1 97 ? 24.676 8.946 54.480 1.00 11.84 97 VAL A CA 1
ATOM 756 C C . VAL A 1 97 ? 24.470 7.437 54.439 1.00 11.04 97 VAL A C 1
ATOM 757 O O . VAL A 1 97 ? 23.437 6.886 54.036 1.00 12.88 97 VAL A O 1
ATOM 761 N N . SER A 1 98 ? 25.475 6.707 54.910 1.00 9.82 98 SER A N 1
ATOM 762 C CA . SER A 1 98 ? 25.509 5.251 54.888 1.00 10.03 98 SER A CA 1
ATOM 763 C C . SER A 1 98 ? 25.105 4.592 56.194 1.00 9.86 98 SER A C 1
ATOM 764 O O . SER A 1 98 ? 25.067 3.367 56.352 1.00 10.33 98 SER A O 1
ATOM 767 N N . TYR A 1 99 ? 24.873 5.410 57.222 1.00 9.91 99 TYR A N 1
ATOM 768 C CA . TYR A 1 99 ? 24.501 5.009 58.570 1.00 9.63 99 TYR A CA 1
ATOM 769 C C . TYR A 1 99 ? 23.592 6.044 59.245 1.00 9.86 99 TYR A C 1
ATOM 770 O O . TYR A 1 99 ? 23.782 7.252 59.036 1.00 10.41 99 TYR A O 1
ATOM 779 N N . LYS A 1 100 ? 22.621 5.603 60.030 1.00 9.55 100 LYS A N 1
ATOM 780 C CA . LYS A 1 100 ? 21.784 6.529 60.806 1.00 10.60 100 LYS A CA 1
ATOM 781 C C . LYS A 1 100 ? 21.575 5.959 62.207 1.00 10.24 100 LYS A C 1
ATOM 782 O O . LYS A 1 100 ? 21.549 4.750 62.427 1.00 11.21 100 LYS A O 1
ATOM 788 N N . SER A 1 101 ? 21.403 6.864 63.176 1.00 9.27 101 SER A N 1
ATOM 789 C CA . SER A 1 101 ? 21.190 6.451 64.566 1.00 9.89 101 SER A CA 1
ATOM 790 C C . SER A 1 101 ? 20.308 7.424 65.332 1.00 9.49 101 SER A C 1
ATOM 791 O O . SER A 1 101 ? 20.704 7.943 66.382 1.00 10.12 101 SER A O 1
ATOM 794 N N . TRP A 1 102 ? 19.127 7.714 64.820 1.00 9.97 102 TRP A N 1
ATOM 795 C CA . TRP A 1 102 ? 18.203 8.652 65.451 1.00 9.59 102 TRP A CA 1
ATOM 796 C C . TRP A 1 102 ? 17.692 8.139 66.788 1.00 10.44 102 TRP A C 1
ATOM 797 O O . TRP A 1 102 ? 17.309 6.974 66.927 1.00 12.18 102 TRP A O 1
ATOM 808 N N . GLY A 1 103 ? 17.610 9.032 67.773 1.00 10.78 103 GLY A N 1
ATOM 809 C CA . GLY A 1 103 ? 16.973 8.706 69.060 1.00 12.24 103 GLY A CA 1
ATOM 810 C C . GLY A 1 103 ? 15.450 8.766 68.956 1.00 13.66 103 GLY A C 1
ATOM 811 O O . GLY A 1 103 ? 14.884 9.115 67.933 1.00 14.25 103 GLY A O 1
ATOM 812 N N . ILE A 1 104 ? 14.796 8.397 70.064 1.00 15.63 104 ILE A N 1
ATOM 813 C CA . ILE A 1 104 ? 13.337 8.370 70.150 1.00 18.71 104 ILE A CA 1
ATOM 814 C C . ILE A 1 104 ? 12.734 9.717 69.782 1.00 18.17 104 ILE A C 1
ATOM 815 O O . ILE A 1 104 ? 13.152 10.744 70.316 1.00 19.63 104 ILE A O 1
ATOM 820 N N . GLY A 1 105 ? 11.816 9.750 68.819 1.00 18.82 105 GLY A N 1
ATOM 821 C CA . GLY A 1 105 ? 11.131 10.964 68.421 1.00 19.35 105 GLY A CA 1
ATOM 822 C C . GLY A 1 105 ? 11.892 11.879 67.481 1.00 19.26 105 GLY A C 1
ATOM 823 O O . GLY A 1 105 ? 11.463 13.002 67.189 1.00 20.95 105 GLY A O 1
ATOM 824 N N . ALA A 1 106 ? 13.057 11.429 67.004 1.00 17.75 106 ALA A N 1
ATOM 825 C CA . ALA A 1 106 ? 13.887 12.206 66.101 1.00 15.57 106 ALA A CA 1
ATOM 826 C C . ALA A 1 106 ? 13.947 11.682 64.699 1.00 15.09 106 ALA A C 1
ATOM 827 O O . ALA A 1 106 ? 13.943 10.482 64.710 1.00 16.41 106 ALA A O 1
ATOM 829 N N . PRO A 1 107 ? 14.131 12.515 63.700 1.00 15.20 107 PRO A N 1
ATOM 830 C CA . PRO A 1 107 ? 13.999 13.927 63.599 1.00 16.84 107 PRO A CA 1
ATOM 831 C C . PRO A 1 107 ? 12.572 14.435 63.819 1.00 18.29 107 PRO A C 1
ATOM 832 O O . PRO A 1 107 ? 11.639 13.757 63.391 1.00 19.83 107 PRO A O 1
ATOM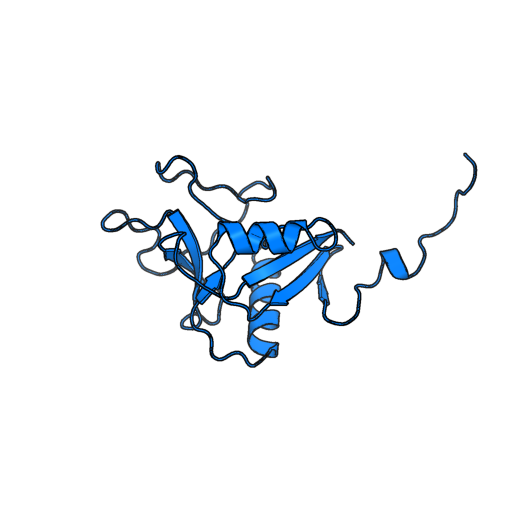 836 N N . SER A 1 108 ? 12.414 15.554 64.515 1.00 18.62 108 SER A N 1
ATOM 837 C CA . SER A 1 108 ? 11.089 16.091 64.823 1.00 21.09 108 SER A CA 1
ATOM 838 C C . SER A 1 108 ? 10.452 16.803 63.640 1.00 21.79 108 SER A C 1
ATOM 839 O O . SER A 1 108 ? 11.136 17.483 62.871 1.00 21.67 108 SER A O 1
ATOM 842 N N . SER A 1 109 ? 9.131 16.700 63.517 1.00 24.29 109 SER A N 1
ATOM 843 C CA . SER A 1 109 ? 8.395 17.405 62.476 1.00 26.63 109 SER A CA 1
ATOM 844 C C . SER A 1 109 ? 7.614 18.580 63.071 1.00 27.38 109 SER A C 1
ATOM 845 O O . SER A 1 109 ? 7.256 19.508 62.356 1.00 28.52 109 SER A O 1
ATOM 848 N N . VAL A 1 110 ? 7.396 18.560 64.374 1.00 28.68 110 VAL A N 1
ATOM 849 C CA . VAL A 1 110 ? 6.599 19.530 65.108 1.00 30.10 110 VAL A CA 1
ATOM 850 C C . VAL A 1 110 ? 7.343 20.731 65.649 1.00 30.36 110 VAL A C 1
ATOM 851 O O . VAL A 1 110 ? 6.786 21.790 65.978 1.00 30.97 110 VAL A O 1
ATOM 855 N N . ASN A 1 111 ? 8.652 20.616 65.775 1.00 28.97 111 ASN A N 1
ATOM 856 C CA . ASN A 1 111 ? 9.549 21.670 66.242 1.00 28.57 111 ASN A CA 1
ATOM 857 C C . ASN A 1 111 ? 10.908 21.237 65.700 1.00 25.78 111 ASN A C 1
ATOM 858 O O . ASN A 1 111 ? 11.761 20.763 66.446 1.00 25.69 111 ASN A O 1
ATOM 863 N N . PRO A 1 112 ? 11.052 21.347 64.387 1.00 23.02 112 PRO A N 1
ATOM 864 C CA . PRO A 1 112 ? 12.261 20.887 63.738 1.00 20.63 112 PRO A CA 1
ATOM 865 C C . PRO A 1 112 ? 13.560 21.616 63.979 1.00 18.28 112 PRO A C 1
ATOM 866 O O . PRO A 1 112 ? 13.681 22.827 63.892 1.00 18.55 112 PRO A O 1
ATOM 870 N N . GLY A 1 113 ? 14.588 20.801 64.247 1.00 15.41 113 GLY A N 1
ATOM 871 C CA . GLY A 1 113 ? 15.966 21.286 64.351 1.00 13.54 113 GLY A CA 1
ATOM 872 C C . GLY A 1 113 ? 16.660 20.966 63.018 1.00 12.13 113 GLY A C 1
ATOM 873 O O . GLY A 1 113 ? 16.272 19.999 62.362 1.00 13.04 113 GLY A O 1
ATOM 874 N N . TYR A 1 114 ? 17.657 21.750 62.649 1.00 11.56 114 TYR A N 1
ATOM 875 C CA . TYR A 1 114 ? 18.336 21.596 61.360 1.00 11.09 114 TYR A CA 1
ATOM 876 C C . TYR A 1 114 ? 19.785 21.154 61.470 1.00 10.19 114 TYR A C 1
ATOM 877 O O . TYR A 1 114 ? 20.469 20.994 60.439 1.00 10.67 114 TYR A O 1
ATOM 886 N N . CYS A 1 115 ? 20.331 20.944 62.659 1.00 9.71 115 CYS A N 1
ATOM 887 C CA . CYS A 1 115 ? 21.689 20.481 62.922 1.00 9.11 115 CYS A CA 1
ATOM 888 C C . CYS A 1 115 ? 21.584 19.331 63.911 1.00 8.55 115 CYS A C 1
ATOM 889 O O . CYS A 1 115 ? 20.551 19.198 64.596 1.00 11.38 115 CYS A O 1
ATOM 892 N N . VAL A 1 116 ? 22.557 18.430 63.984 1.00 8.13 116 VAL A N 1
ATOM 893 C CA . VAL A 1 116 ? 22.478 17.221 64.786 1.00 8.29 116 VAL A CA 1
ATOM 894 C C . VAL A 1 116 ? 23.548 17.082 65.862 1.00 7.66 116 VAL A C 1
ATOM 895 O O . VAL A 1 116 ? 24.740 17.336 65.632 1.00 8.30 116 VAL A O 1
ATOM 899 N N . SER A 1 117 ? 23.092 16.673 67.057 1.00 7.93 117 SER A N 1
ATOM 900 C CA . SER A 1 117 ? 23.999 16.396 68.170 1.00 8.63 117 SER A CA 1
ATOM 901 C C . SER A 1 117 ? 23.856 14.968 68.676 1.00 7.85 117 SER A C 1
ATOM 902 O O . SER A 1 117 ? 22.794 14.331 68.564 1.00 9.89 117 SER A O 1
ATOM 905 N N . LEU A 1 118 ? 24.903 14.469 69.329 1.00 7.54 118 LEU A N 1
ATOM 906 C CA . LEU A 1 118 ? 24.906 13.236 70.107 1.00 7.89 118 LEU A CA 1
ATOM 907 C C . LEU A 1 118 ? 24.457 13.527 71.550 1.00 7.77 118 LEU A C 1
ATOM 908 O O . LEU A 1 118 ? 24.855 14.561 72.105 1.00 9.34 118 LEU A O 1
ATOM 913 N N . THR A 1 119 ? 23.691 12.641 72.151 1.00 8.60 119 THR A N 1
ATOM 914 C CA . THR A 1 119 ? 23.133 12.900 73.480 1.00 9.99 119 THR A CA 1
ATOM 915 C C . THR A 1 119 ? 23.784 12.034 74.555 1.00 8.78 119 THR A C 1
ATOM 916 O O . THR A 1 119 ? 23.975 10.824 74.415 1.00 9.83 119 THR A O 1
ATOM 920 N N . SER A 1 120 ? 24.088 12.670 75.697 1.00 9.29 120 SER A N 1
ATOM 921 C CA . SER A 1 120 ? 24.647 11.941 76.835 1.00 10.51 120 SER A CA 1
ATOM 922 C C . SER A 1 120 ? 23.714 10.906 77.451 1.00 11.33 120 SER A C 1
ATOM 923 O O . SER A 1 120 ? 24.193 9.869 77.919 1.00 12.72 120 SER A O 1
ATOM 926 N N . SER A 1 121 ? 22.402 11.102 77.351 1.00 11.73 121 SER A N 1
ATOM 927 C CA . SER A 1 121 ? 21.437 10.161 77.922 1.00 13.47 121 SER A CA 1
ATOM 928 C C . SER A 1 121 ? 21.468 8.807 77.226 1.00 14.44 121 SER A C 1
ATOM 929 O O . SER A 1 121 ? 20.975 7.805 77.751 1.00 17.61 121 SER A O 1
ATOM 934 N N . THR A 1 122 ? 21.951 8.753 75.991 1.00 12.86 122 THR A N 1
ATOM 935 C CA . THR A 1 122 ? 22.075 7.540 75.208 1.00 13.21 122 THR A CA 1
ATOM 936 C C . THR A 1 122 ? 23.509 7.045 75.119 1.00 12.72 122 THR A C 1
ATOM 937 O O . THR A 1 122 ? 23.850 6.231 74.243 1.00 14.59 122 THR A O 1
ATOM 941 N N . GLY A 1 123 ? 24.404 7.536 75.976 1.00 12.02 123 GLY A N 1
ATOM 942 C CA . GLY A 1 123 ? 25.810 7.163 75.946 1.00 12.57 123 GLY A CA 1
ATOM 943 C C . GLY A 1 123 ? 26.517 7.710 74.716 1.00 10.69 123 GLY A C 1
ATOM 944 O O . GLY A 1 123 ? 27.527 7.152 74.274 1.00 11.78 123 GLY A O 1
ATOM 945 N N . PHE A 1 124 ? 26.019 8.793 74.121 1.00 9.64 124 PHE A N 1
ATOM 946 C CA . PHE A 1 124 ? 26.558 9.430 72.927 1.00 9.14 124 PHE A CA 1
ATOM 947 C C . PHE A 1 124 ? 26.438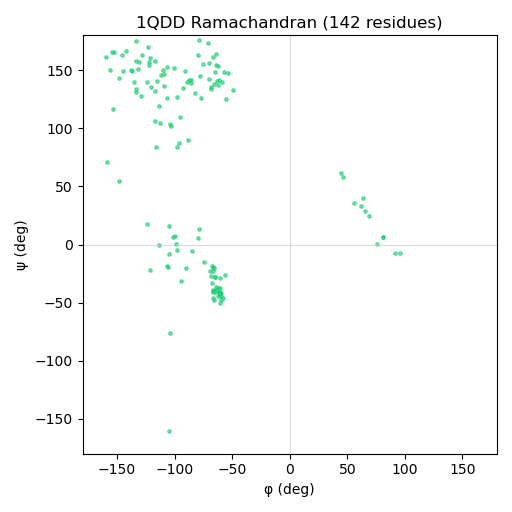 8.504 71.714 1.00 9.82 124 PHE A C 1
ATOM 948 O O . PHE A 1 124 ? 27.211 8.683 70.751 1.00 11.15 124 PHE A O 1
ATOM 956 N N . GLN A 1 125 ? 25.462 7.619 71.672 1.00 10.32 125 GLN A N 1
ATOM 957 C CA . GLN A 1 125 ? 25.260 6.726 70.548 1.00 11.18 125 GLN A CA 1
ATOM 958 C C . GLN A 1 125 ? 24.079 7.118 69.673 1.00 10.90 125 GLN A C 1
ATOM 959 O O . GLN A 1 125 ? 24.029 6.609 68.537 1.00 12.53 125 GLN A O 1
ATOM 965 N N . LYS A 1 126 ? 23.148 7.923 70.151 1.00 10.05 126 LYS A N 1
ATOM 966 C CA . LYS A 1 126 ? 21.975 8.316 69.378 1.00 10.31 126 LYS A CA 1
ATOM 967 C C . LYS A 1 126 ? 21.947 9.819 69.123 1.00 8.91 126 LYS A C 1
ATOM 968 O O . LYS A 1 126 ? 22.605 10.601 69.804 1.00 10.82 126 LYS A O 1
ATOM 974 N N . TRP A 1 127 ? 21.222 10.222 68.096 1.00 8.29 127 TRP A N 1
ATOM 975 C CA . TRP A 1 127 ? 21.191 11.545 67.527 1.00 8.64 127 TRP A CA 1
ATOM 976 C C . TRP A 1 127 ? 19.899 12.311 67.793 1.00 8.54 127 TRP A C 1
ATOM 977 O O . TRP A 1 127 ? 18.814 11.725 67.798 1.00 9.75 127 TRP A O 1
ATOM 988 N N . LYS A 1 128 ? 20.008 13.624 67.937 1.00 8.39 128 LYS A N 1
ATOM 989 C CA . LYS A 1 128 ? 18.854 14.510 68.081 1.00 9.87 128 LYS A CA 1
ATOM 990 C C . LYS A 1 128 ? 19.038 15.728 67.1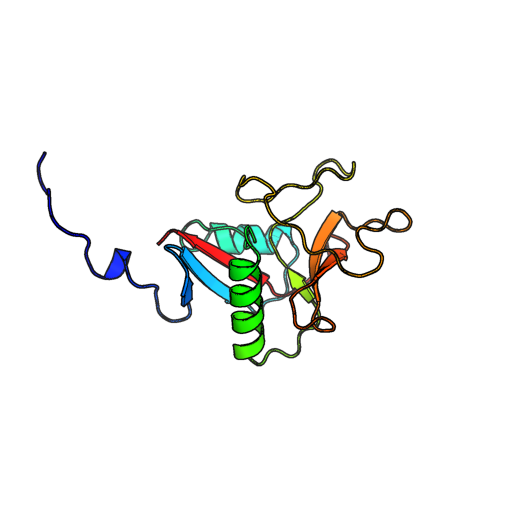90 1.00 9.27 128 LYS A C 1
ATOM 991 O O . LYS A 1 128 ? 20.126 16.280 67.106 1.00 10.13 128 LYS A O 1
ATOM 997 N N . ASP A 1 129 ? 17.962 16.172 66.540 1.00 9.31 129 ASP A N 1
ATOM 998 C CA . ASP A 1 129 ? 17.931 17.409 65.773 1.00 9.80 129 ASP A CA 1
ATOM 999 C C . ASP A 1 129 ? 17.691 18.609 66.683 1.00 10.41 129 ASP A C 1
ATOM 1000 O O . ASP A 1 129 ? 16.755 18.554 67.494 1.00 12.14 129 ASP A O 1
ATOM 1005 N N . VAL A 1 130 ? 18.475 19.649 66.588 1.00 9.45 130 VAL A N 1
ATOM 1006 C CA . VAL A 1 130 ? 18.417 20.837 67.441 1.00 10.99 130 VAL A CA 1
ATOM 1007 C C . VAL A 1 130 ? 18.697 22.089 66.624 1.00 11.58 130 VAL A C 1
ATOM 1008 O O . VAL A 1 130 ? 19.201 21.997 65.496 1.00 11.86 130 VAL A O 1
ATOM 1012 N N . PRO A 1 131 ? 18.431 23.282 67.146 1.00 11.63 131 PRO A N 1
ATOM 1013 C CA . PRO A 1 131 ? 18.723 24.516 66.441 1.00 12.01 131 PRO A CA 1
ATOM 1014 C C . PRO A 1 131 ? 20.217 24.658 66.200 1.00 10.81 131 PRO A C 1
ATOM 1015 O O . PRO A 1 131 ? 21.057 24.470 67.098 1.00 11.48 131 PRO A O 1
ATOM 1019 N N . CYS A 1 132 ? 20.620 25.081 65.011 1.00 10.40 132 CYS A N 1
ATOM 1020 C CA . CYS A 1 132 ? 22.014 25.243 64.629 1.00 10.96 132 CYS A CA 1
ATOM 1021 C C . CYS A 1 132 ? 22.740 26.345 65.386 1.00 11.63 132 CYS A C 1
ATOM 1022 O O . CYS A 1 132 ? 23.980 26.366 65.422 1.00 12.01 132 CYS A O 1
ATOM 1025 N N . GLU A 1 133 ? 22.012 27.274 65.991 1.00 12.96 133 GLU A N 1
ATOM 1026 C CA . GLU A 1 133 ? 22.553 28.378 66.755 1.00 14.85 133 GLU A CA 1
ATOM 1027 C C . GLU A 1 133 ? 22.865 28.021 68.201 1.00 14.00 133 GLU A C 1
ATOM 1028 O O . GLU A 1 133 ? 23.435 28.855 68.920 1.00 15.25 133 GLU A O 1
ATOM 1034 N N . ASP A 1 134 ? 22.528 26.814 68.651 1.00 13.61 134 ASP A N 1
ATOM 1035 C CA . ASP A 1 134 ? 22.943 26.361 69.976 1.00 13.85 134 ASP A CA 1
ATOM 1036 C C . ASP A 1 134 ? 24.468 26.290 70.056 1.00 12.88 134 ASP A C 1
ATOM 1037 O O . ASP A 1 134 ? 25.142 26.153 69.025 1.00 13.60 134 ASP A O 1
ATOM 1042 N N . LYS A 1 135 ? 25.029 26.429 71.248 1.00 12.49 135 LYS A N 1
ATOM 1043 C CA . LYS A 1 135 ? 26.476 26.416 71.464 1.00 12.17 135 LYS A CA 1
ATOM 1044 C C . LYS A 1 135 ? 26.904 25.191 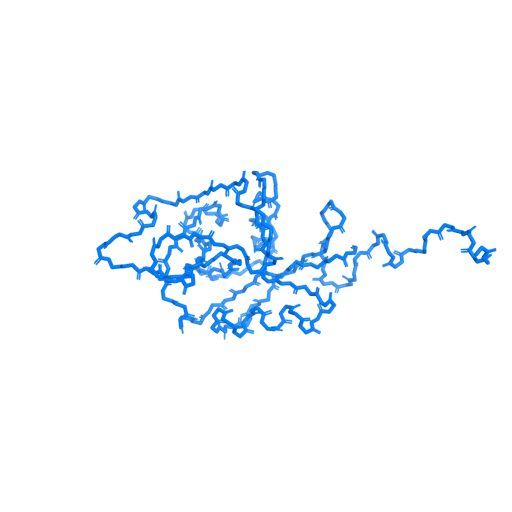72.246 1.00 11.19 135 LYS A C 1
ATOM 1045 O O . LYS A 1 135 ? 26.626 25.051 73.450 1.00 12.16 135 LYS A O 1
ATOM 1051 N N . PHE A 1 136 ? 27.498 24.221 71.552 1.00 9.89 136 PHE A N 1
ATOM 1052 C CA . PHE A 1 136 ? 27.905 22.939 72.091 1.00 9.28 136 PHE A CA 1
ATOM 1053 C C . PHE A 1 136 ? 29.367 22.613 71.779 1.00 7.87 136 PHE A C 1
ATOM 1054 O O . PHE A 1 136 ? 30.001 23.182 70.885 1.00 9.06 136 PHE A O 1
ATOM 1062 N N . SER A 1 137 ? 29.909 21.643 72.533 1.00 7.94 137 SER A N 1
ATOM 1063 C CA . SER A 1 137 ? 31.214 21.048 72.252 1.00 7.83 137 SER A CA 1
ATOM 1064 C C . SER A 1 137 ? 31.092 20.187 70.987 1.00 7.08 137 SER A C 1
ATOM 1065 O O . SER A 1 137 ? 29.983 20.011 70.443 1.00 8.11 137 SER A O 1
ATOM 1068 N N . PHE A 1 138 ? 32.191 19.656 70.468 1.00 6.90 138 PHE A N 1
ATOM 1069 C CA . PHE A 1 138 ? 32.180 19.015 69.145 1.00 7.26 138 PHE A CA 1
ATOM 1070 C C . PHE A 1 138 ? 33.327 18.061 68.923 1.00 7.98 138 PHE A C 1
ATOM 1071 O O . PHE A 1 138 ? 34.351 18.090 69.629 1.00 8.71 138 PHE A O 1
ATOM 1079 N N . VAL A 1 139 ? 33.192 17.176 67.941 1.00 7.27 139 VAL A N 1
ATOM 1080 C CA . VAL A 1 139 ? 34.231 16.234 67.544 1.00 7.32 139 VAL A CA 1
ATOM 1081 C C . VAL A 1 139 ? 34.642 16.530 66.093 1.00 6.94 139 VAL A C 1
ATOM 1082 O O . VAL A 1 139 ? 33.780 16.649 65.220 1.00 8.53 139 VAL A O 1
ATOM 1086 N N . CYS A 1 140 ? 35.942 16.611 65.829 1.00 7.24 140 CYS A N 1
ATOM 1087 C CA . CYS A 1 140 ? 36.510 16.774 64.496 1.00 8.17 140 CYS A CA 1
ATOM 1088 C C . CYS A 1 140 ? 37.157 15.478 63.988 1.00 8.20 140 CYS A C 1
ATOM 1089 O O . CYS A 1 140 ? 37.613 14.649 64.761 1.00 9.79 140 CYS A O 1
ATOM 1092 N N . LYS A 1 141 ? 37.192 15.330 62.667 1.00 8.15 141 LYS A N 1
ATOM 1093 C CA . LYS A 1 141 ? 37.784 14.198 61.956 1.00 8.66 141 LYS A CA 1
ATOM 1094 C C . LYS A 1 141 ? 38.647 14.721 60.806 1.00 9.59 141 LYS A C 1
ATOM 1095 O O . LYS A 1 141 ? 38.178 15.574 60.049 1.00 10.51 141 LYS A O 1
ATOM 1101 N N . PHE A 1 142 ? 39.879 14.240 60.670 1.00 9.49 142 PHE A N 1
ATOM 1102 C CA . PHE A 1 142 ? 40.749 14.685 59.576 1.00 11.11 142 PHE A CA 1
ATOM 1103 C C . PHE A 1 142 ? 41.616 13.520 59.101 1.00 11.97 142 PHE A C 1
ATOM 1104 O O . PHE A 1 142 ? 41.968 12.613 59.840 1.00 11.61 142 PHE A O 1
ATOM 1112 N N . LYS A 1 143 ? 41.940 13.579 57.795 1.00 14.09 143 LYS A N 1
ATOM 1113 C CA . LYS A 1 143 ? 42.710 12.503 57.184 1.00 17.27 143 LYS A CA 1
ATOM 1114 C C . LYS A 1 143 ? 44.180 12.648 57.575 1.00 20.03 143 LYS A C 1
ATOM 1115 O O . LYS A 1 143 ? 44.813 13.682 57.468 1.00 19.94 143 LYS A O 1
ATOM 1125 N N . ASN A 1 144 ? 44.614 11.527 58.108 1.00 24.04 144 ASN A N 1
ATOM 1126 C CA . ASN A 1 144 ? 45.947 11.119 58.333 1.00 27.56 144 ASN A CA 1
ATOM 1127 C C . ASN A 1 144 ? 46.242 10.011 59.277 1.00 28.10 144 ASN A C 1
ATOM 1128 O O . ASN A 1 144 ? 45.949 9.845 60.446 1.00 31.70 144 ASN A O 1
#

Nearest PDB structures (foldseek):
  1qdd-assembly1_A  TM=1.007E+00  e=1.366E-30  Homo sapiens
  1lit-assembly1_A  TM=1.002E+00  e=4.937E-26  Homo sapiens
  1uv0-assembly1_A  TM=9.172E-01  e=1.171E-16  Homo sapiens
  7jud-assembly2_B  TM=8.728E-01  e=8.345E-11  Homo sapiens
  3bx4-assembly1_C  TM=7.674E-01  e=2.247E-11  unclassified

Solvent-accessible surface area: 8494 Å² total; per-residue (Å²): 240,105,91,103,120,165,138,93,81,86,30,76,70,28,72,184,64,27,70,64,38,174,73,80,0,3,27,34,30,88,61,118,54,32,15,85,66,0,13,86,76,0,82,115,83,100,100,4,38,2,0,4,2,46,74,134,51,9,15,59,40,1,7,47,20,0,142,144,60,60,26,133,21,154,24,0,0,0,0,2,38,3,66,163,135,94,77,45,42,96,7,36,51,64,36,155,74,82,48,148,9,53,16,193,68,21,50,33,103,135,125,53,2,56,1,0,0,5,16,39,110,51,25,13,110,90,5,86,15,14,72,32,130,48,141,34,1,0,0,1,24,10,118,65